Protein AF-A0A015LDG9-F1 (afdb_monomer_lite)

Radius of gyration: 39.77 Å; chains: 1; bounding box: 61×35×130 Å

Structure (mmCIF, N/CA/C/O backbone):
data_AF-A0A015LDG9-F1
#
_entry.id   AF-A0A015LDG9-F1
#
loop_
_atom_site.group_PDB
_atom_site.id
_atom_site.type_symbol
_atom_site.label_atom_id
_atom_site.label_alt_id
_atom_site.label_comp_id
_atom_site.label_asym_id
_atom_site.label_entity_id
_atom_site.label_seq_id
_atom_site.pdbx_PDB_ins_code
_atom_site.Cartn_x
_atom_site.Cartn_y
_atom_site.Cartn_z
_atom_site.occupancy
_atom_site.B_iso_or_equiv
_atom_site.auth_seq_id
_atom_site.auth_comp_id
_atom_site.auth_asym_id
_atom_site.auth_atom_id
_atom_site.pdbx_PDB_model_num
ATOM 1 N N . MET A 1 1 ? -6.835 16.985 -27.847 1.00 42.91 1 MET A N 1
ATOM 2 C CA . MET A 1 1 ? -6.821 16.283 -26.546 1.00 42.91 1 MET A CA 1
ATOM 3 C C . MET A 1 1 ? -5.422 15.719 -26.368 1.00 42.91 1 MET A C 1
ATOM 5 O O . MET A 1 1 ? -5.059 14.899 -27.204 1.00 42.91 1 MET A O 1
ATOM 9 N N . PRO A 1 2 ? -4.590 16.187 -25.421 1.00 45.66 2 PRO A N 1
ATOM 10 C CA . PRO A 1 2 ? -3.281 15.576 -25.233 1.00 45.66 2 PRO A CA 1
ATOM 11 C C . PRO A 1 2 ? -3.500 14.135 -24.763 1.00 45.66 2 PRO A C 1
ATOM 13 O O . PRO A 1 2 ? -4.153 13.894 -23.748 1.00 45.66 2 PRO A O 1
ATOM 16 N N . SER A 1 3 ? -3.015 13.185 -25.556 1.00 54.91 3 SER A N 1
ATOM 17 C CA . SER A 1 3 ? -2.920 11.774 -25.198 1.00 54.91 3 SER A CA 1
ATOM 18 C C . SER A 1 3 ? -2.239 11.659 -23.838 1.00 54.91 3 SER A C 1
ATOM 20 O O . SER A 1 3 ? -1.173 12.242 -23.631 1.00 54.91 3 SER A O 1
ATOM 22 N N . SER A 1 4 ? -2.862 10.949 -22.895 1.00 64.56 4 SER A N 1
ATOM 23 C CA . SER A 1 4 ? -2.259 10.688 -21.591 1.00 64.56 4 SER A CA 1
ATOM 24 C C . SER A 1 4 ? -0.880 10.068 -21.804 1.00 64.56 4 SER A C 1
ATOM 26 O O . SER A 1 4 ? -0.783 8.987 -22.377 1.00 64.56 4 SER A O 1
ATOM 28 N N . GLN A 1 5 ? 0.174 10.740 -21.339 1.00 82.94 5 GLN A N 1
ATOM 29 C CA . GLN A 1 5 ? 1.582 10.330 -21.490 1.00 82.94 5 GLN A CA 1
ATOM 30 C C . GLN A 1 5 ? 1.937 9.073 -20.674 1.00 82.94 5 GLN A C 1
ATOM 32 O O . GLN A 1 5 ? 3.101 8.815 -20.394 1.00 82.94 5 GLN A O 1
ATOM 37 N N . TYR A 1 6 ? 0.935 8.319 -20.226 1.00 88.00 6 TYR A N 1
ATOM 38 C CA . TYR A 1 6 ? 1.080 7.178 -19.343 1.00 88.00 6 TYR A CA 1
ATOM 39 C C . TYR A 1 6 ? 0.228 6.023 -19.847 1.00 88.00 6 TYR A C 1
ATOM 41 O O . TYR A 1 6 ? -0.979 6.177 -20.048 1.00 88.00 6 TYR A O 1
ATOM 49 N N . ALA A 1 7 ? 0.858 4.864 -19.995 1.00 90.00 7 ALA A N 1
ATOM 50 C CA . ALA A 1 7 ? 0.198 3.607 -20.304 1.00 90.00 7 ALA A CA 1
ATOM 51 C C . ALA A 1 7 ? 0.124 2.740 -19.043 1.00 90.00 7 ALA A C 1
ATOM 53 O O . ALA A 1 7 ? 0.995 2.803 -18.173 1.00 90.00 7 ALA A O 1
ATOM 54 N N . ILE A 1 8 ? -0.945 1.953 -18.927 1.00 91.06 8 ILE A N 1
ATOM 55 C CA . ILE A 1 8 ? -1.145 1.030 -17.806 1.00 91.06 8 ILE A CA 1
ATOM 56 C C . ILE A 1 8 ? -0.329 -0.230 -18.083 1.00 91.06 8 ILE A C 1
ATOM 58 O O . ILE A 1 8 ? -0.543 -0.882 -19.101 1.00 91.06 8 ILE A O 1
ATOM 62 N N . SER A 1 9 ? 0.584 -0.568 -17.175 1.00 91.12 9 SER A N 1
ATOM 63 C CA . SER A 1 9 ? 1.317 -1.837 -17.205 1.00 91.12 9 SER A CA 1
ATOM 64 C C . SER A 1 9 ? 0.562 -2.943 -16.491 1.00 91.12 9 SER A C 1
ATOM 66 O O . SER A 1 9 ? 0.460 -4.048 -17.011 1.00 91.12 9 SER A O 1
ATOM 68 N N . ASP A 1 10 ? 0.071 -2.661 -15.284 1.00 93.69 10 ASP A N 1
ATOM 69 C CA . ASP A 1 10 ? -0.533 -3.678 -14.425 1.00 93.69 10 ASP A CA 1
ATOM 70 C C . ASP A 1 10 ? -1.610 -3.071 -13.519 1.00 93.69 10 ASP A C 1
ATOM 72 O O . ASP A 1 10 ? -1.627 -1.864 -13.241 1.00 93.69 10 ASP A O 1
ATOM 76 N N . ILE A 1 11 ? -2.530 -3.924 -13.073 1.00 94.75 11 ILE A N 1
ATOM 77 C CA . ILE A 1 11 ? -3.675 -3.569 -12.241 1.00 94.75 11 ILE A CA 1
ATOM 78 C C . ILE A 1 11 ? -3.770 -4.560 -11.084 1.00 94.75 11 ILE A C 1
ATOM 80 O O . ILE A 1 11 ? -3.977 -5.756 -11.280 1.00 94.75 11 ILE A O 1
ATOM 84 N N . ILE A 1 12 ? -3.705 -4.044 -9.859 1.00 94.81 12 ILE A N 1
ATOM 85 C CA . ILE A 1 12 ? -3.813 -4.835 -8.631 1.00 94.81 12 ILE A CA 1
ATOM 86 C C . ILE A 1 12 ? -5.116 -4.471 -7.922 1.00 94.81 12 ILE A C 1
ATOM 88 O O . ILE A 1 12 ? -5.389 -3.303 -7.641 1.00 94.81 12 ILE A O 1
ATOM 92 N N . LEU A 1 13 ? -5.945 -5.469 -7.623 1.00 93.75 13 LEU A N 1
ATOM 93 C CA . LEU A 1 13 ? -7.214 -5.257 -6.927 1.00 93.75 13 LEU A CA 1
ATOM 94 C C . LEU A 1 13 ? -6.985 -5.043 -5.430 1.00 93.75 13 LEU A C 1
ATOM 96 O O . LEU A 1 13 ? -6.282 -5.820 -4.787 1.00 93.75 13 LEU A O 1
ATOM 100 N N . ILE A 1 14 ? -7.631 -4.023 -4.859 1.00 91.94 14 ILE A N 1
ATOM 101 C CA . ILE A 1 14 ? -7.573 -3.763 -3.419 1.00 91.94 14 ILE A CA 1
ATOM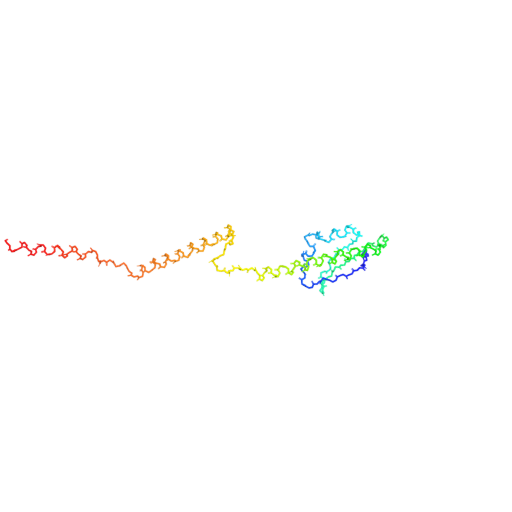 102 C C . ILE A 1 14 ? -8.642 -4.617 -2.719 1.00 91.94 14 ILE A C 1
ATOM 104 O O . ILE A 1 14 ? -9.833 -4.496 -3.028 1.00 91.94 14 ILE A O 1
ATOM 108 N N . PRO A 1 15 ? -8.265 -5.463 -1.745 1.00 90.75 15 PRO A N 1
ATOM 109 C CA . PRO A 1 15 ? -9.224 -6.223 -0.954 1.00 90.75 15 PRO A CA 1
ATOM 110 C C . PRO A 1 15 ? -10.231 -5.327 -0.216 1.00 90.75 15 PRO A C 1
ATOM 112 O O . PRO A 1 15 ? -9.853 -4.360 0.442 1.00 90.75 15 PRO A O 1
ATOM 115 N N . LYS A 1 16 ? -11.518 -5.708 -0.222 1.00 89.19 16 LYS A N 1
ATOM 116 C CA . LYS A 1 16 ? -12.626 -4.925 0.376 1.00 89.19 16 LYS A CA 1
ATOM 117 C C . LYS A 1 16 ? -12.448 -4.568 1.858 1.00 89.19 16 LYS A C 1
ATOM 119 O O . LYS A 1 16 ? -13.036 -3.604 2.332 1.00 89.19 16 LYS A O 1
ATOM 124 N N . HIS A 1 17 ? -11.691 -5.368 2.606 1.00 86.94 17 HIS A N 1
ATOM 125 C CA . HIS A 1 17 ? -11.481 -5.168 4.041 1.00 86.94 17 HIS A CA 1
ATOM 126 C C . HIS A 1 17 ? -10.400 -4.123 4.362 1.00 86.94 17 HIS A C 1
ATOM 128 O O . HIS A 1 17 ? -10.230 -3.778 5.530 1.00 86.94 17 HIS A O 1
ATOM 134 N N . ILE A 1 18 ? -9.669 -3.636 3.354 1.00 89.31 18 ILE A N 1
ATOM 135 C CA . ILE A 1 18 ? -8.602 -2.647 3.509 1.00 89.31 18 ILE A CA 1
ATOM 136 C C . ILE A 1 18 ? -9.160 -1.260 3.199 1.00 89.31 18 ILE A C 1
ATOM 138 O O . ILE A 1 18 ? -9.771 -1.023 2.158 1.00 89.31 18 ILE A O 1
ATOM 142 N N . LYS A 1 19 ? -8.932 -0.314 4.113 1.00 89.94 19 LYS A N 1
ATOM 143 C CA . LYS A 1 19 ? -9.323 1.085 3.920 1.00 89.94 19 LYS A CA 1
ATOM 144 C C . LYS A 1 19 ? -8.326 1.758 2.973 1.00 89.94 19 LYS A C 1
ATOM 146 O O . LYS A 1 19 ? -7.156 1.895 3.321 1.00 89.94 19 LYS A O 1
ATOM 151 N N . ILE A 1 20 ? -8.800 2.250 1.826 1.00 90.69 20 ILE A N 1
ATOM 152 C CA . ILE A 1 20 ? -7.963 2.905 0.799 1.00 90.69 20 ILE A CA 1
ATOM 153 C C . ILE A 1 20 ? -7.132 4.050 1.391 1.00 90.69 20 ILE A C 1
ATOM 155 O O . ILE A 1 20 ? -5.946 4.147 1.110 1.00 90.69 20 ILE A O 1
ATOM 159 N N . GLY A 1 21 ? -7.723 4.885 2.253 1.00 89.38 21 GLY A N 1
ATOM 160 C CA . GLY A 1 21 ? -7.001 6.000 2.875 1.00 89.38 21 GLY A CA 1
ATOM 161 C C . GLY A 1 21 ? -5.797 5.564 3.719 1.00 89.38 21 GLY A C 1
ATOM 162 O O . GLY A 1 21 ? -4.788 6.259 3.727 1.00 89.38 21 GLY A O 1
ATOM 163 N N . LYS A 1 22 ? -5.865 4.397 4.376 1.00 90.69 22 LYS A N 1
ATOM 164 C CA . LYS A 1 22 ? -4.725 3.838 5.123 1.00 90.69 22 LYS A CA 1
ATOM 165 C C . LYS A 1 22 ? -3.659 3.272 4.189 1.00 90.69 22 LYS A C 1
ATOM 167 O O . LYS A 1 22 ? -2.478 3.489 4.418 1.00 90.69 22 LYS A O 1
ATOM 172 N N . LEU A 1 23 ? -4.093 2.611 3.116 1.00 91.19 23 LEU A N 1
ATOM 173 C CA . LEU A 1 23 ? -3.203 2.049 2.105 1.00 91.19 23 LEU A CA 1
ATOM 174 C C . LEU A 1 23 ? -2.394 3.137 1.391 1.00 91.19 23 LEU A C 1
ATOM 176 O O . LEU A 1 23 ? -1.182 3.022 1.265 1.00 91.19 23 LEU A O 1
ATOM 180 N N . VAL A 1 24 ? -3.059 4.213 0.974 1.00 91.12 24 VAL A N 1
ATOM 181 C CA . VAL A 1 24 ? -2.451 5.346 0.263 1.00 91.12 24 VAL A CA 1
ATOM 182 C C . VAL A 1 24 ? -1.613 6.228 1.193 1.00 91.12 24 VAL A C 1
ATOM 184 O O . VAL A 1 24 ? -0.529 6.678 0.818 1.00 91.12 24 VAL A O 1
ATOM 187 N N . GLY A 1 25 ? -2.101 6.444 2.416 1.00 88.25 25 GLY A N 1
ATOM 188 C CA . GLY A 1 25 ? -1.521 7.395 3.354 1.00 88.25 25 GLY A CA 1
ATOM 189 C C . GLY A 1 25 ? -1.866 8.848 3.011 1.00 88.25 25 GLY A C 1
ATOM 190 O O . GLY A 1 25 ? -2.502 9.154 2.001 1.00 88.25 25 GLY A O 1
ATOM 191 N N . SER A 1 26 ? -1.472 9.768 3.887 1.00 88.56 26 SER A N 1
ATOM 192 C CA . SER A 1 26 ? -1.658 11.204 3.658 1.00 88.56 26 SER A CA 1
ATOM 193 C C . SER A 1 26 ? -0.774 11.669 2.499 1.00 88.56 26 SER A C 1
ATOM 195 O O . SER A 1 26 ? 0.424 11.397 2.504 1.00 88.56 26 SER A O 1
ATOM 197 N N . ASN A 1 27 ? -1.342 12.393 1.530 1.00 85.00 27 ASN A N 1
ATOM 198 C CA . ASN A 1 27 ? -0.623 12.887 0.344 1.00 85.00 27 ASN A CA 1
ATOM 199 C C . ASN A 1 27 ? 0.148 11.784 -0.410 1.00 85.00 27 ASN A C 1
ATOM 201 O O . ASN A 1 27 ? 1.279 12.001 -0.842 1.00 85.00 27 ASN A O 1
ATOM 205 N N . ASP A 1 28 ? -0.443 10.590 -0.510 1.00 88.31 28 ASP A N 1
ATOM 206 C CA . ASP A 1 28 ? 0.135 9.426 -1.191 1.00 88.31 28 ASP A CA 1
ATOM 207 C C . ASP A 1 28 ? 1.494 8.972 -0.623 1.00 88.31 28 ASP A C 1
ATOM 209 O O . ASP A 1 28 ? 2.286 8.336 -1.323 1.00 88.31 28 ASP A O 1
ATOM 213 N N . CYS A 1 29 ? 1.782 9.270 0.651 1.00 89.44 29 CYS A N 1
ATOM 214 C CA . CYS A 1 29 ? 3.086 9.009 1.266 1.00 89.44 29 CYS A CA 1
ATOM 215 C C . CYS A 1 29 ? 3.517 7.534 1.258 1.00 89.44 29 CYS A C 1
ATOM 217 O O . CYS A 1 29 ? 4.712 7.269 1.358 1.00 89.44 29 CYS A O 1
ATOM 219 N N . ASN A 1 30 ? 2.588 6.585 1.105 1.00 92.12 30 ASN A N 1
ATOM 220 C CA . ASN A 1 30 ? 2.923 5.163 1.011 1.00 92.12 30 ASN A CA 1
ATOM 221 C C . ASN A 1 30 ? 3.184 4.704 -0.433 1.00 92.12 30 ASN A C 1
ATOM 223 O O . ASN A 1 30 ? 3.976 3.790 -0.650 1.00 92.12 30 ASN A O 1
ATOM 227 N N . LEU A 1 31 ? 2.534 5.318 -1.428 1.00 92.62 31 LEU A N 1
ATOM 228 C CA . LEU A 1 31 ? 2.655 4.927 -2.843 1.00 92.62 31 LEU A CA 1
ATOM 229 C C . LEU A 1 31 ? 3.742 5.710 -3.582 1.00 92.62 31 LEU A C 1
ATOM 231 O O . LEU A 1 31 ? 4.364 5.193 -4.515 1.00 92.62 31 LEU A O 1
ATOM 235 N N . LYS A 1 32 ? 4.001 6.945 -3.149 1.00 93.50 32 LYS A N 1
ATOM 236 C CA . LYS A 1 32 ? 5.034 7.812 -3.711 1.00 93.50 32 LYS A CA 1
ATOM 237 C C . LYS A 1 32 ? 6.441 7.191 -3.631 1.00 93.50 32 LYS A C 1
ATOM 239 O O . LYS A 1 32 ? 7.091 7.152 -4.672 1.00 93.50 32 LYS A O 1
ATOM 244 N N . PRO A 1 33 ? 6.886 6.593 -2.507 1.00 94.31 33 PRO A N 1
ATOM 245 C CA . PRO A 1 33 ? 8.198 5.943 -2.443 1.00 94.31 33 PRO A CA 1
ATOM 246 C C . PRO A 1 33 ? 8.340 4.763 -3.411 1.00 94.31 33 PRO A C 1
ATOM 248 O O . PRO A 1 33 ? 9.418 4.533 -3.951 1.00 94.31 33 PRO A O 1
ATOM 251 N N . ILE A 1 34 ? 7.257 4.014 -3.654 1.00 94.06 34 ILE A N 1
ATOM 252 C CA . ILE A 1 34 ? 7.257 2.899 -4.615 1.00 94.06 34 ILE A CA 1
ATOM 253 C C . ILE A 1 34 ? 7.418 3.443 -6.037 1.00 94.06 34 ILE A C 1
ATOM 255 O O . ILE A 1 34 ? 8.229 2.930 -6.810 1.00 94.06 34 ILE A O 1
ATOM 259 N N . SER A 1 35 ? 6.678 4.508 -6.353 1.00 92.06 35 SER A N 1
ATOM 260 C CA . SER A 1 35 ? 6.741 5.200 -7.644 1.00 92.06 35 SER A CA 1
ATOM 261 C C . SER A 1 35 ? 8.149 5.736 -7.924 1.00 92.06 35 SER A C 1
ATOM 263 O O . SER A 1 35 ? 8.731 5.448 -8.967 1.00 92.06 35 SER A O 1
ATOM 265 N N . GLU A 1 36 ? 8.738 6.442 -6.954 1.00 92.31 36 GLU A N 1
ATOM 266 C CA . GLU A 1 36 ? 10.087 7.015 -7.051 1.00 92.31 36 GLU A CA 1
ATOM 267 C C . GLU A 1 36 ? 11.164 5.937 -7.201 1.00 92.31 36 GLU A C 1
ATOM 269 O O . GLU A 1 36 ? 12.037 6.050 -8.058 1.00 92.31 36 GLU A O 1
ATOM 274 N N . ARG A 1 37 ? 11.082 4.859 -6.411 1.00 92.44 37 ARG A N 1
ATOM 275 C CA . ARG A 1 37 ? 12.060 3.766 -6.445 1.00 92.44 37 ARG A CA 1
ATOM 276 C C . ARG A 1 37 ? 12.055 3.007 -7.769 1.00 92.44 37 ARG A C 1
ATOM 278 O O . ARG A 1 37 ? 13.112 2.621 -8.254 1.00 92.44 37 ARG A O 1
ATOM 285 N N . THR A 1 38 ? 10.8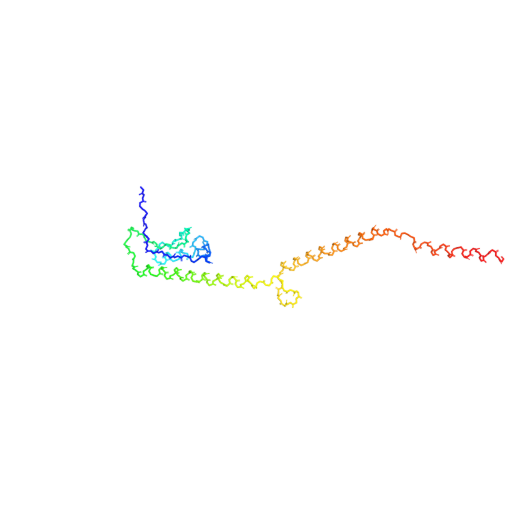73 2.755 -8.322 1.00 90.44 38 THR A N 1
ATOM 286 C CA . THR A 1 38 ? 10.714 1.916 -9.523 1.00 90.44 38 THR A CA 1
ATOM 287 C C . THR A 1 38 ? 10.650 2.723 -10.814 1.00 90.44 38 THR A C 1
ATOM 289 O O . THR A 1 38 ? 10.564 2.140 -11.893 1.00 90.44 38 THR A O 1
ATOM 292 N N . ASN A 1 39 ? 10.705 4.056 -10.715 1.00 90.62 39 ASN A N 1
ATOM 293 C CA . ASN A 1 39 ? 10.488 4.984 -11.822 1.00 90.62 39 ASN A CA 1
ATOM 294 C C . ASN A 1 39 ? 9.179 4.686 -12.585 1.00 90.62 39 ASN A C 1
ATOM 296 O O . ASN A 1 39 ? 9.110 4.739 -13.814 1.00 90.62 39 ASN A O 1
ATOM 300 N N . THR A 1 40 ? 8.137 4.326 -11.835 1.00 91.38 40 THR A N 1
ATOM 301 C CA . THR A 1 40 ? 6.781 4.097 -12.342 1.00 91.38 40 THR A CA 1
ATOM 302 C C . THR A 1 40 ? 5.816 5.067 -11.675 1.00 91.38 40 THR A C 1
ATOM 304 O O . THR A 1 40 ? 6.135 5.697 -10.671 1.00 91.38 40 THR A O 1
ATOM 307 N N . LEU A 1 41 ? 4.615 5.207 -12.226 1.00 92.50 41 LEU A N 1
ATOM 308 C CA . LEU A 1 41 ? 3.526 5.939 -11.596 1.00 92.50 41 LEU A CA 1
ATOM 309 C C . LEU A 1 41 ? 2.559 4.935 -10.970 1.00 92.50 41 LEU A C 1
ATOM 311 O O . LEU A 1 41 ? 1.777 4.297 -11.676 1.00 92.50 41 LEU A O 1
ATOM 315 N N . VAL A 1 42 ? 2.591 4.816 -9.645 1.00 93.75 42 VAL A N 1
ATOM 316 C CA . VAL A 1 42 ? 1.660 3.978 -8.884 1.00 93.75 42 VAL A CA 1
ATOM 317 C C . VAL A 1 42 ? 0.544 4.857 -8.340 1.00 93.75 42 VAL A C 1
ATOM 319 O O . VAL A 1 42 ? 0.776 5.752 -7.531 1.00 93.75 42 VAL A O 1
ATOM 322 N N . CYS A 1 43 ? -0.687 4.611 -8.778 1.00 92.31 43 CYS A N 1
ATOM 323 C CA . CYS A 1 43 ? -1.838 5.420 -8.386 1.00 92.31 43 CYS A CA 1
ATOM 324 C C . CYS A 1 43 ? -3.050 4.553 -8.053 1.00 92.31 43 CYS A C 1
ATOM 326 O O . CYS A 1 43 ? -3.180 3.426 -8.527 1.00 92.31 43 CYS A O 1
ATOM 328 N N . VAL A 1 44 ? -3.960 5.080 -7.234 1.00 93.56 44 VAL A N 1
ATOM 329 C CA . VAL A 1 44 ? -5.203 4.378 -6.897 1.00 93.56 44 VAL A CA 1
ATOM 330 C C . VAL A 1 44 ? -6.347 4.895 -7.743 1.00 93.56 44 VAL A C 1
ATOM 332 O O . VAL A 1 44 ? -6.687 6.077 -7.705 1.00 93.56 44 VAL A O 1
ATOM 335 N N . ASN A 1 45 ? -7.008 3.977 -8.431 1.00 91.88 45 ASN A N 1
ATOM 336 C CA . ASN A 1 45 ? -8.293 4.221 -9.042 1.00 91.88 45 ASN A CA 1
ATOM 337 C C . ASN A 1 45 ? -9.409 3.850 -8.052 1.00 91.88 45 ASN A C 1
ATOM 339 O O . ASN A 1 45 ? -9.566 2.694 -7.646 1.00 91.88 45 ASN A O 1
ATOM 343 N N . LYS A 1 46 ? -10.191 4.861 -7.659 1.00 88.81 46 LYS A N 1
ATOM 344 C CA . LYS A 1 46 ? -11.275 4.771 -6.667 1.00 88.81 46 LYS A CA 1
ATOM 345 C C . LYS A 1 46 ? -12.581 4.190 -7.243 1.00 88.81 46 LYS A C 1
ATOM 347 O O . LYS A 1 46 ? -13.658 4.439 -6.705 1.00 88.81 46 LYS A O 1
ATOM 352 N N . THR A 1 47 ? -12.505 3.428 -8.335 1.00 87.38 47 THR A N 1
ATOM 353 C CA . THR A 1 47 ? -13.631 2.638 -8.857 1.00 87.38 47 THR A CA 1
ATOM 354 C C . THR A 1 47 ? -14.117 1.612 -7.833 1.00 87.38 47 THR A C 1
ATOM 356 O O . THR A 1 47 ? -13.484 1.392 -6.805 1.00 87.38 47 THR A O 1
ATOM 359 N N . HIS A 1 48 ? -15.256 0.973 -8.099 1.00 85.31 48 HIS A N 1
ATOM 360 C CA . HIS A 1 48 ? -15.783 -0.111 -7.271 1.00 85.31 48 HIS A CA 1
ATOM 361 C C . HIS A 1 48 ? -15.779 -1.407 -8.100 1.00 85.31 48 HIS A C 1
ATOM 363 O O . HIS A 1 48 ? -16.592 -1.518 -9.015 1.00 85.31 48 HIS A O 1
ATOM 369 N N . PRO A 1 49 ? -14.886 -2.379 -7.823 1.00 84.38 49 PRO A N 1
ATOM 370 C CA . PRO A 1 49 ? -13.879 -2.396 -6.758 1.00 84.38 49 PRO A CA 1
ATOM 371 C C . PRO A 1 49 ? -12.704 -1.436 -7.007 1.00 84.38 49 PRO A C 1
ATOM 373 O O . PRO A 1 49 ? -12.376 -1.098 -8.150 1.00 84.38 49 PRO A O 1
ATOM 376 N N . ALA A 1 50 ? -12.076 -1.000 -5.911 1.00 91.94 50 ALA A N 1
ATOM 377 C CA . ALA A 1 50 ? -10.919 -0.116 -5.970 1.00 91.94 50 ALA A CA 1
ATOM 378 C C . ALA A 1 50 ? -9.687 -0.898 -6.420 1.00 91.94 50 ALA A C 1
ATOM 380 O O . ALA A 1 50 ? -9.503 -2.063 -6.054 1.00 91.94 50 ALA A O 1
ATOM 381 N N . LYS A 1 51 ? -8.844 -0.254 -7.223 1.00 94.94 51 LYS A N 1
ATOM 382 C CA . LYS A 1 51 ? -7.681 -0.885 -7.847 1.00 94.94 51 LYS A CA 1
ATOM 383 C C . LYS A 1 51 ? -6.482 0.052 -7.824 1.00 94.94 51 LYS A C 1
ATOM 385 O O . LYS A 1 51 ? -6.638 1.268 -7.904 1.00 94.94 51 LYS A O 1
ATOM 390 N N . ILE A 1 52 ? -5.294 -0.520 -7.712 1.00 94.56 52 ILE A N 1
ATOM 391 C CA . ILE A 1 52 ? -4.026 0.178 -7.891 1.00 94.56 52 ILE A CA 1
ATOM 392 C C . ILE A 1 52 ? -3.593 -0.044 -9.332 1.00 94.56 52 ILE A C 1
ATOM 394 O O . ILE A 1 52 ? -3.571 -1.175 -9.809 1.00 94.56 52 ILE A O 1
ATOM 398 N N . GLU A 1 53 ? -3.281 1.041 -10.023 1.00 95.00 53 GLU A N 1
ATOM 399 C CA . GLU A 1 53 ? -2.784 1.028 -11.390 1.00 95.00 53 GLU A CA 1
ATOM 400 C C . GLU A 1 53 ? -1.300 1.391 -11.360 1.00 95.00 53 GLU A C 1
ATOM 402 O O . GLU A 1 53 ? -0.927 2.456 -10.856 1.00 95.00 53 GLU A O 1
ATOM 407 N N . ILE A 1 54 ? -0.469 0.506 -11.909 1.00 94.38 54 ILE A N 1
ATOM 408 C CA . ILE A 1 54 ? 0.950 0.762 -12.156 1.00 94.38 54 ILE A CA 1
ATOM 409 C C . ILE A 1 54 ? 1.065 1.222 -13.602 1.00 94.38 54 ILE A C 1
ATOM 411 O O . ILE A 1 54 ? 0.680 0.506 -14.531 1.00 94.38 54 ILE A O 1
ATOM 415 N N . LYS A 1 55 ? 1.557 2.441 -13.790 1.00 93.62 55 LYS A N 1
ATOM 416 C CA . LYS A 1 55 ? 1.678 3.091 -15.091 1.00 93.62 55 LYS A CA 1
ATOM 417 C C . LYS A 1 55 ? 3.128 3.431 -15.382 1.00 93.62 55 LYS A C 1
ATOM 419 O O . LYS A 1 55 ? 3.910 3.687 -14.472 1.00 93.62 55 LYS A O 1
ATOM 424 N N . TYR A 1 56 ? 3.467 3.504 -16.657 1.00 91.25 56 TYR A N 1
ATOM 425 C CA . TYR A 1 56 ? 4.768 3.968 -17.121 1.00 91.25 56 TYR A CA 1
ATOM 426 C C . TYR A 1 56 ? 4.591 5.092 -18.123 1.00 91.25 56 TYR A C 1
ATOM 428 O O . TYR A 1 56 ? 3.569 5.176 -18.806 1.00 91.25 56 TYR A O 1
ATOM 436 N N . ASN A 1 57 ? 5.582 5.973 -18.182 1.00 90.06 57 ASN A N 1
ATOM 437 C CA . ASN A 1 57 ? 5.554 7.109 -19.082 1.00 90.06 57 ASN A CA 1
ATOM 438 C C . ASN A 1 57 ? 5.881 6.653 -20.514 1.00 90.06 57 ASN A C 1
ATOM 440 O O . ASN A 1 57 ? 6.931 6.062 -20.751 1.00 90.06 57 ASN A O 1
ATOM 444 N N . THR A 1 58 ? 4.991 6.940 -21.463 1.00 89.06 58 THR A N 1
ATOM 445 C CA . THR A 1 58 ? 5.123 6.543 -22.874 1.00 89.06 58 THR A CA 1
ATOM 446 C C . THR A 1 58 ? 6.108 7.404 -23.661 1.00 89.06 58 THR A C 1
ATOM 448 O O . THR A 1 58 ? 6.445 7.057 -24.787 1.00 89.06 58 THR A O 1
ATOM 451 N N . ASN A 1 59 ? 6.562 8.528 -23.099 1.00 87.56 59 ASN A N 1
ATOM 452 C CA . ASN A 1 59 ? 7.585 9.381 -23.712 1.00 87.56 59 ASN A CA 1
ATOM 453 C C . ASN A 1 59 ? 8.993 8.779 -23.588 1.00 87.56 59 ASN A C 1
ATOM 455 O O . ASN A 1 59 ? 9.916 9.232 -24.260 1.00 87.56 59 ASN A O 1
ATOM 459 N N . PHE A 1 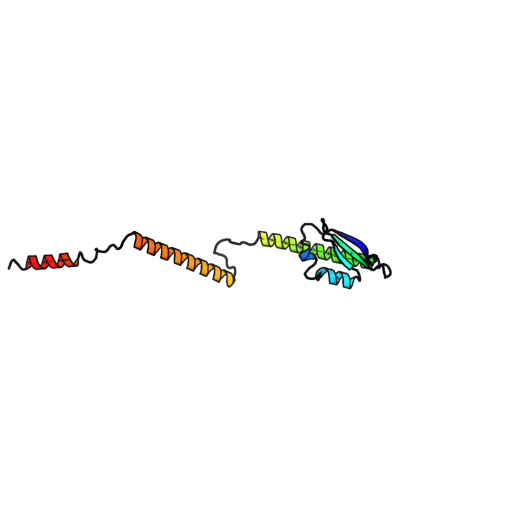60 ? 9.163 7.787 -22.713 1.00 82.94 60 PHE A N 1
ATOM 460 C CA . PHE A 1 60 ? 10.412 7.068 -22.509 1.00 82.94 60 PHE A CA 1
ATOM 461 C C . PHE A 1 60 ? 10.282 5.631 -23.022 1.00 82.94 60 PHE A C 1
ATOM 463 O O . PHE A 1 60 ? 9.165 5.130 -23.188 1.00 82.94 60 PHE A O 1
ATOM 470 N N . PRO A 1 61 ? 11.413 4.944 -23.265 1.00 83.25 61 PRO A N 1
ATOM 471 C CA . PRO A 1 61 ? 11.393 3.519 -23.549 1.00 83.25 61 PRO A CA 1
ATOM 472 C C . PRO A 1 61 ? 10.604 2.760 -22.472 1.00 83.25 61 PRO A C 1
ATOM 474 O O . PRO A 1 61 ? 10.697 3.120 -21.292 1.00 83.25 61 PRO A O 1
ATOM 477 N N . PRO A 1 62 ? 9.846 1.715 -22.850 1.00 80.75 62 PRO A N 1
ATOM 478 C CA . PRO A 1 62 ? 9.121 0.907 -21.886 1.00 80.75 62 PRO A CA 1
ATOM 479 C C . PRO A 1 62 ? 10.062 0.408 -20.780 1.00 80.75 62 PRO A C 1
ATOM 481 O O . PRO A 1 62 ? 11.179 -0.030 -21.081 1.00 80.75 62 PRO A O 1
ATOM 484 N N . PRO A 1 63 ? 9.639 0.470 -19.508 1.00 83.62 63 PRO A N 1
ATOM 485 C CA . PRO A 1 63 ? 10.450 -0.021 -18.409 1.00 83.62 63 PRO A CA 1
ATOM 486 C C . PRO A 1 63 ? 10.696 -1.526 -18.550 1.00 83.62 63 PRO A C 1
ATOM 488 O O . PRO A 1 63 ? 9.900 -2.260 -19.141 1.00 83.62 63 PRO A O 1
ATOM 491 N N . ASN A 1 64 ? 11.812 -1.989 -17.989 1.00 88.00 64 ASN A N 1
ATOM 492 C CA . ASN A 1 64 ? 12.137 -3.410 -17.965 1.00 88.00 64 ASN A CA 1
ATOM 493 C C . ASN A 1 64 ? 11.031 -4.180 -17.215 1.00 88.00 64 ASN A C 1
ATOM 495 O O . ASN A 1 64 ? 10.475 -3.701 -16.227 1.00 88.00 64 ASN A O 1
ATOM 499 N N . ILE A 1 65 ? 10.727 -5.405 -17.642 1.00 88.81 65 ILE A N 1
ATOM 500 C CA . ILE A 1 65 ? 9.758 -6.260 -16.949 1.00 88.81 65 ILE A CA 1
ATOM 501 C C . ILE A 1 65 ? 10.108 -6.440 -15.463 1.00 88.81 65 ILE A C 1
ATOM 503 O O . ILE A 1 65 ? 9.219 -6.472 -14.617 1.00 88.81 65 ILE A O 1
ATOM 507 N N . ASN A 1 66 ? 11.403 -6.446 -15.130 1.00 90.94 66 ASN A N 1
ATOM 508 C CA . ASN A 1 66 ? 11.880 -6.542 -13.752 1.00 90.94 66 ASN A CA 1
ATOM 509 C C . ASN A 1 66 ? 11.452 -5.348 -12.889 1.00 90.94 66 ASN A C 1
ATOM 511 O O . ASN A 1 66 ? 11.105 -5.547 -11.731 1.00 90.94 66 ASN A O 1
ATOM 515 N N . THR A 1 67 ? 11.423 -4.127 -13.433 1.00 90.50 67 THR A N 1
ATOM 516 C CA . THR A 1 67 ? 11.030 -2.937 -12.659 1.00 90.50 67 THR A CA 1
ATOM 517 C C . THR A 1 67 ? 9.522 -2.893 -12.430 1.00 90.50 67 THR A C 1
ATOM 519 O O . THR A 1 67 ? 9.074 -2.492 -11.359 1.00 90.50 67 THR A O 1
ATOM 522 N N . ILE A 1 68 ? 8.727 -3.357 -13.404 1.00 91.81 68 ILE A N 1
ATOM 523 C CA . ILE A 1 68 ? 7.272 -3.512 -13.236 1.00 91.81 68 ILE A CA 1
ATOM 524 C C . ILE A 1 68 ? 6.979 -4.584 -12.178 1.00 91.81 68 ILE A C 1
ATOM 526 O O . ILE A 1 68 ? 6.151 -4.362 -11.296 1.00 91.81 68 ILE A O 1
ATOM 530 N N . ASN A 1 69 ? 7.684 -5.718 -12.228 1.00 93.94 69 ASN A N 1
ATOM 531 C CA . ASN A 1 69 ? 7.543 -6.787 -11.239 1.00 93.94 69 ASN A CA 1
ATOM 532 C C . ASN A 1 69 ? 7.970 -6.327 -9.837 1.00 93.94 69 ASN A C 1
ATOM 534 O O . ASN A 1 69 ? 7.253 -6.587 -8.876 1.00 93.94 69 ASN A O 1
ATOM 538 N N . GLU A 1 70 ? 9.062 -5.566 -9.711 1.00 95.06 70 GLU A N 1
ATOM 539 C CA . GLU A 1 70 ? 9.467 -4.981 -8.427 1.00 95.06 70 GLU A CA 1
ATOM 540 C C . GLU A 1 70 ? 8.381 -4.044 -7.874 1.00 95.06 70 GLU A C 1
ATOM 542 O O . GLU A 1 70 ? 8.019 -4.138 -6.700 1.00 95.06 70 GLU A O 1
ATOM 547 N N . ALA A 1 71 ? 7.804 -3.176 -8.713 1.00 94.62 71 ALA A N 1
ATOM 548 C CA . ALA A 1 71 ? 6.700 -2.306 -8.306 1.00 94.62 71 ALA A CA 1
ATOM 549 C C . ALA A 1 71 ? 5.484 -3.118 -7.840 1.00 94.62 71 ALA A C 1
ATOM 551 O O . ALA A 1 71 ? 4.884 -2.808 -6.808 1.00 94.62 71 ALA A O 1
ATOM 552 N N . LYS A 1 72 ? 5.150 -4.190 -8.564 1.00 95.38 72 LYS A N 1
ATOM 553 C CA . LYS A 1 72 ? 4.060 -5.108 -8.223 1.00 95.38 72 LYS A CA 1
ATOM 554 C C . LYS A 1 72 ? 4.280 -5.771 -6.865 1.00 95.38 72 LYS A C 1
ATOM 556 O O . LYS A 1 72 ? 3.368 -5.777 -6.038 1.00 95.38 72 LYS A O 1
ATOM 561 N N . ASP A 1 73 ? 5.481 -6.277 -6.610 1.00 96.12 73 ASP A N 1
ATOM 562 C CA . ASP A 1 73 ? 5.833 -6.935 -5.351 1.00 96.12 73 ASP A CA 1
ATOM 563 C C . ASP A 1 73 ? 5.781 -5.963 -4.170 1.00 96.12 73 ASP A C 1
ATOM 565 O O . ASP A 1 73 ? 5.230 -6.289 -3.116 1.00 96.12 73 ASP A O 1
ATOM 569 N N . LEU A 1 74 ? 6.275 -4.735 -4.356 1.00 95.75 74 LEU A N 1
ATOM 570 C CA . LEU A 1 74 ? 6.198 -3.682 -3.343 1.00 95.75 74 LEU A CA 1
ATOM 571 C C . LEU A 1 74 ? 4.747 -3.301 -3.020 1.00 95.75 74 LEU A C 1
ATOM 573 O O . LEU A 1 74 ? 4.395 -3.166 -1.846 1.00 95.75 74 LEU A O 1
ATOM 577 N N . VAL A 1 75 ? 3.888 -3.174 -4.035 1.00 95.44 75 VAL A N 1
ATOM 578 C CA . VAL A 1 75 ? 2.459 -2.892 -3.833 1.00 95.44 75 VAL A CA 1
ATOM 579 C C . VAL A 1 75 ? 1.760 -4.055 -3.126 1.00 95.44 75 VAL A C 1
ATOM 581 O O . VAL A 1 75 ? 1.008 -3.830 -2.177 1.00 95.44 75 VAL A O 1
ATOM 584 N N . ASN A 1 76 ? 2.022 -5.297 -3.535 1.00 95.56 76 ASN A N 1
ATOM 585 C CA . ASN A 1 76 ? 1.444 -6.479 -2.893 1.00 95.56 76 ASN A CA 1
ATOM 586 C C . ASN A 1 76 ? 1.852 -6.582 -1.421 1.00 95.56 76 ASN A C 1
ATOM 588 O O . ASN A 1 76 ? 1.004 -6.833 -0.564 1.00 95.56 76 ASN A O 1
ATOM 592 N N . LYS A 1 77 ? 3.125 -6.317 -1.113 1.0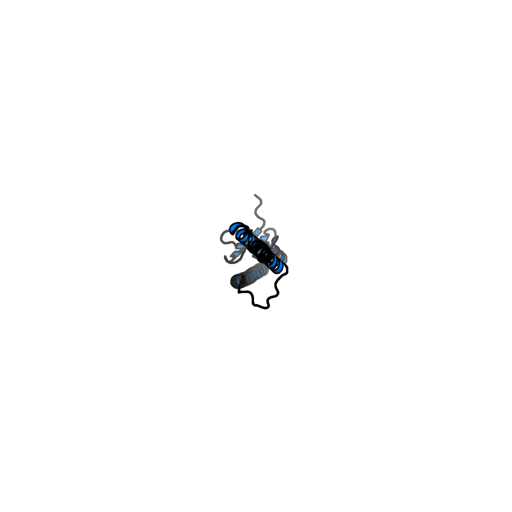0 95.56 77 LYS A N 1
ATOM 593 C CA . LYS A 1 77 ? 3.629 -6.281 0.262 1.00 95.56 77 LYS A CA 1
ATOM 594 C C . LYS A 1 77 ? 2.915 -5.219 1.099 1.00 95.56 77 LYS A C 1
ATOM 596 O O . LYS A 1 77 ? 2.490 -5.511 2.214 1.00 95.56 77 LYS A O 1
ATOM 601 N N . LEU A 1 78 ? 2.716 -4.018 0.552 1.00 94.25 78 LEU A N 1
ATOM 602 C CA . LEU A 1 78 ? 1.982 -2.944 1.227 1.00 94.25 78 LEU A CA 1
ATOM 603 C C . LEU A 1 78 ? 0.526 -3.349 1.528 1.00 94.25 78 LEU A C 1
ATOM 605 O O . LEU A 1 78 ? 0.034 -3.133 2.636 1.00 94.25 78 LEU A O 1
ATOM 609 N N . ILE A 1 79 ? -0.154 -3.981 0.566 1.00 93.81 79 ILE A N 1
ATOM 610 C CA . ILE A 1 79 ? -1.513 -4.513 0.749 1.00 93.81 79 ILE A CA 1
ATOM 611 C C . ILE A 1 79 ? -1.535 -5.574 1.856 1.00 93.81 79 ILE A C 1
ATOM 613 O O . ILE A 1 79 ? -2.433 -5.570 2.700 1.00 93.81 79 ILE A O 1
ATOM 617 N N . GLU A 1 80 ? -0.561 -6.482 1.875 1.00 93.75 80 GLU A N 1
ATOM 618 C CA . GLU A 1 80 ? -0.484 -7.540 2.880 1.00 93.75 80 GLU A CA 1
ATOM 619 C C . GLU A 1 80 ? -0.245 -6.977 4.291 1.00 93.75 80 GLU A C 1
ATOM 621 O O . GLU A 1 80 ? -0.904 -7.391 5.250 1.00 93.75 80 GLU A O 1
ATOM 626 N N . GLU A 1 81 ? 0.661 -6.007 4.429 1.00 92.00 81 GLU A N 1
ATOM 627 C CA . GLU A 1 81 ? 0.957 -5.331 5.695 1.00 92.00 81 GLU A CA 1
ATOM 628 C C . GLU A 1 81 ? -0.263 -4.580 6.242 1.00 92.00 81 GLU A C 1
ATOM 630 O O . GLU A 1 81 ? -0.617 -4.742 7.416 1.00 92.00 81 GLU A O 1
ATOM 635 N N . GLU A 1 82 ? -0.970 -3.830 5.395 1.00 90.56 82 GLU A N 1
ATOM 636 C CA . GLU A 1 82 ? -2.209 -3.152 5.786 1.00 90.56 82 GLU A CA 1
ATOM 637 C C . GLU A 1 82 ? -3.340 -4.142 6.093 1.00 90.56 82 GLU A C 1
ATOM 639 O O . GLU A 1 82 ? -4.096 -3.950 7.048 1.00 90.56 82 GLU A O 1
ATOM 644 N N . GLY A 1 83 ? -3.418 -5.262 5.371 1.00 88.62 83 GLY A N 1
ATOM 645 C CA . GLY A 1 83 ? -4.331 -6.360 5.689 1.00 88.62 83 GLY A CA 1
ATOM 646 C C . GLY A 1 83 ? -4.070 -6.959 7.078 1.00 88.62 83 GLY A C 1
ATOM 647 O O . GLY A 1 83 ? -5.011 -7.200 7.842 1.00 88.62 83 GLY A O 1
ATOM 648 N N . LYS A 1 84 ? -2.798 -7.156 7.454 1.00 88.44 84 LYS A N 1
ATOM 649 C CA . LYS A 1 84 ? -2.396 -7.619 8.797 1.00 88.44 84 LYS A CA 1
ATOM 650 C C . LYS A 1 84 ? -2.762 -6.595 9.874 1.00 88.44 84 LYS A C 1
ATOM 652 O O . LYS A 1 84 ? -3.337 -6.974 10.897 1.00 88.44 84 LYS A O 1
ATOM 657 N N . ARG A 1 85 ? -2.500 -5.304 9.639 1.00 83.12 85 ARG A N 1
ATOM 658 C CA . ARG A 1 85 ? -2.864 -4.211 10.562 1.00 83.12 85 ARG A CA 1
ATOM 659 C C . ARG A 1 85 ? -4.375 -4.123 10.768 1.00 83.12 85 ARG A C 1
ATOM 661 O O . ARG A 1 85 ? -4.826 -4.088 11.910 1.00 83.12 85 ARG A O 1
ATOM 668 N N . ALA A 1 86 ? -5.161 -4.203 9.695 1.00 80.50 86 ALA A N 1
ATOM 669 C CA . ALA A 1 86 ? -6.621 -4.200 9.767 1.00 80.50 86 ALA A CA 1
ATOM 670 C C . ALA A 1 86 ? -7.175 -5.376 10.596 1.00 80.50 86 ALA A C 1
ATOM 672 O O . ALA A 1 86 ? -8.137 -5.215 11.345 1.00 80.50 86 ALA A O 1
ATOM 673 N N . ARG A 1 87 ? -6.558 -6.564 10.510 1.00 79.38 87 ARG A N 1
ATOM 674 C CA . ARG A 1 87 ? -6.931 -7.725 11.342 1.00 79.38 87 ARG A CA 1
ATOM 675 C C . ARG A 1 87 ? -6.602 -7.518 12.823 1.00 79.38 87 ARG A C 1
ATOM 677 O O . ARG A 1 87 ? -7.378 -7.942 13.675 1.00 79.38 87 ARG A O 1
ATOM 684 N N . LEU A 1 88 ? -5.472 -6.884 13.136 1.00 75.38 88 LEU A N 1
ATOM 685 C CA . LEU A 1 88 ? -5.092 -6.562 14.515 1.00 75.38 88 LEU A CA 1
ATOM 686 C C . LEU A 1 88 ? -6.010 -5.503 15.134 1.00 75.38 88 LEU A C 1
ATOM 688 O O . LEU A 1 88 ? -6.337 -5.611 16.311 1.00 75.38 88 LEU A O 1
ATOM 692 N N . GLU A 1 89 ? -6.449 -4.512 14.355 1.00 67.81 89 GLU A N 1
ATOM 693 C CA . GLU A 1 89 ? -7.418 -3.508 14.812 1.00 67.81 89 GLU A CA 1
ATOM 694 C C . GLU A 1 89 ? -8.755 -4.143 15.190 1.00 67.81 89 GLU A C 1
ATOM 696 O O . GLU A 1 89 ? -9.244 -3.872 16.280 1.00 67.81 89 GLU A O 1
ATOM 701 N N . LYS A 1 90 ? -9.282 -5.068 14.376 1.00 65.50 90 LYS A N 1
ATOM 702 C CA . LYS A 1 90 ? -10.504 -5.815 14.724 1.00 65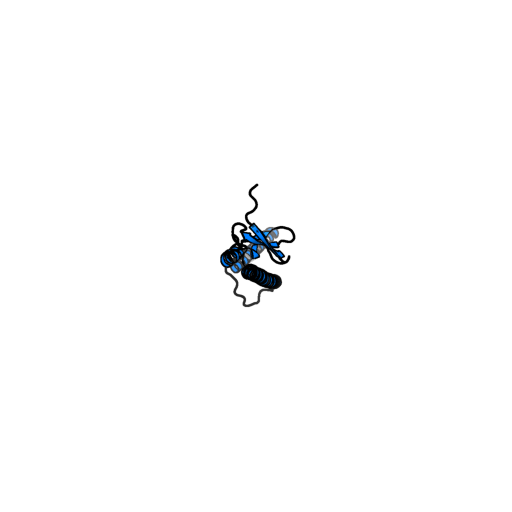.50 90 LYS A CA 1
ATOM 703 C C . LYS A 1 90 ? -10.366 -6.570 16.047 1.00 65.50 90 LYS A C 1
ATOM 705 O O . LYS A 1 90 ? -11.239 -6.473 16.899 1.00 65.50 90 LYS A O 1
ATOM 710 N N . LYS A 1 91 ? -9.231 -7.249 16.261 1.00 62.25 91 LYS A N 1
ATOM 711 C CA . LYS A 1 91 ? -8.946 -7.940 17.530 1.00 62.25 91 LYS A CA 1
ATOM 712 C C . LYS A 1 91 ? -8.821 -6.984 18.716 1.00 62.25 91 LYS A C 1
ATOM 714 O O . LYS A 1 91 ? -9.155 -7.366 19.828 1.00 62.25 91 LYS A O 1
ATOM 719 N N . LYS A 1 92 ? -8.301 -5.770 18.507 1.00 58.50 92 LYS A N 1
ATOM 720 C CA . LYS A 1 92 ? -8.222 -4.749 19.558 1.00 58.50 92 LYS A CA 1
ATOM 721 C C . LYS A 1 92 ? -9.586 -4.150 19.859 1.00 58.50 92 LYS A C 1
ATOM 723 O O . LYS A 1 92 ? -9.859 -3.969 21.030 1.00 58.50 92 LYS A O 1
ATOM 728 N N . GLU A 1 93 ? -10.419 -3.884 18.852 1.00 55.34 93 GLU A N 1
ATOM 729 C CA . GLU A 1 93 ? -11.799 -3.404 19.022 1.00 55.34 93 GLU A CA 1
ATOM 730 C C . GLU A 1 93 ? -12.672 -4.431 19.759 1.00 55.34 93 GLU A C 1
ATOM 732 O O . GLU A 1 93 ? -1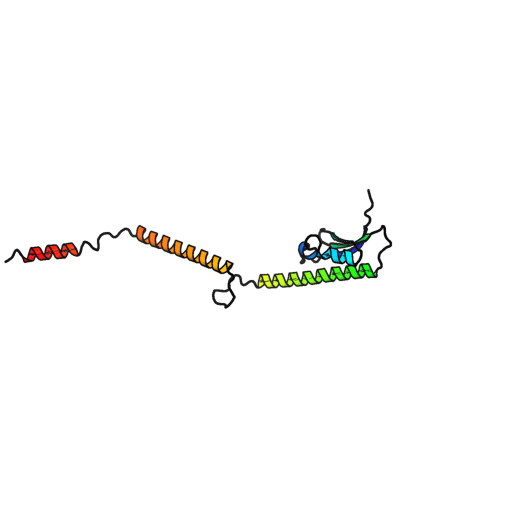3.373 -4.068 20.699 1.00 55.34 93 GLU A O 1
ATOM 737 N N . GLU A 1 94 ? -12.563 -5.718 19.415 1.00 54.88 94 GLU A N 1
ATOM 738 C CA . GLU A 1 94 ? -13.230 -6.815 20.139 1.00 54.88 94 GLU A CA 1
ATOM 739 C C . GLU A 1 94 ? -12.717 -6.982 21.579 1.00 54.88 94 GLU A C 1
ATOM 741 O O . GLU A 1 94 ? -13.414 -7.522 22.435 1.00 54.88 94 GLU A O 1
ATOM 746 N N . ASN A 1 95 ? -11.504 -6.504 21.858 1.00 49.12 95 ASN A N 1
ATOM 747 C CA . ASN A 1 95 ? -10.816 -6.646 23.137 1.00 49.12 95 ASN A CA 1
ATOM 748 C C . ASN A 1 95 ? -10.522 -5.281 23.775 1.00 49.12 95 ASN A C 1
ATOM 750 O O . ASN A 1 95 ? -9.510 -5.120 24.453 1.00 49.12 95 ASN A O 1
ATOM 754 N N . ILE A 1 96 ? -11.384 -4.282 23.545 1.00 51.19 96 ILE A N 1
ATOM 755 C CA . ILE A 1 96 ? -11.466 -3.108 24.414 1.00 51.19 96 ILE A CA 1
ATOM 756 C C . ILE A 1 96 ? -12.432 -3.513 25.526 1.00 51.19 96 ILE A C 1
ATOM 758 O O . ILE A 1 96 ? -13.647 -3.487 25.308 1.00 51.19 96 ILE A O 1
ATOM 762 N N . PRO A 1 97 ? -11.959 -3.883 26.730 1.00 50.56 97 PRO A N 1
ATOM 763 C CA . PRO A 1 97 ? -12.844 -4.020 27.864 1.00 50.56 97 PRO A CA 1
ATOM 764 C C . PRO A 1 97 ? -13.177 -2.588 28.275 1.00 50.56 97 PRO A C 1
ATOM 766 O O . PRO A 1 97 ? -12.509 -1.992 29.114 1.00 50.56 97 PRO A O 1
ATOM 769 N N . PHE A 1 98 ? -14.167 -1.988 27.612 1.00 50.53 98 PHE A N 1
ATOM 770 C CA . PHE A 1 98 ? -14.634 -0.648 27.955 1.00 50.53 98 PHE A CA 1
ATOM 771 C C . PHE A 1 98 ? -15.079 -0.595 29.420 1.00 50.53 98 PHE A C 1
ATOM 773 O O . PHE A 1 98 ? -14.923 0.429 30.074 1.00 50.53 98 PHE A O 1
ATOM 780 N N . VAL A 1 99 ? -15.570 -1.710 29.955 1.00 52.31 99 VAL A N 1
ATOM 781 C CA . VAL A 1 99 ? -15.954 -1.873 31.351 1.00 52.31 99 VAL A CA 1
ATOM 782 C C . VAL A 1 99 ? -15.901 -3.370 31.648 1.00 52.31 99 VAL A C 1
ATOM 784 O O . VAL A 1 99 ? -16.809 -4.106 31.282 1.00 52.31 99 VAL A O 1
ATOM 787 N N . ARG A 1 100 ? -14.839 -3.862 32.277 1.00 46.12 100 ARG A N 1
ATOM 788 C CA . ARG A 1 100 ? -14.996 -4.995 33.193 1.00 46.12 100 ARG A CA 1
ATOM 789 C C . ARG A 1 100 ? -14.567 -4.469 34.544 1.00 46.12 100 ARG A C 1
ATOM 791 O O . ARG A 1 100 ? -13.381 -4.406 34.823 1.00 46.12 100 ARG A O 1
ATOM 798 N N . ASP A 1 101 ? -15.557 -3.918 35.233 1.00 43.56 101 ASP A N 1
ATOM 799 C CA . ASP A 1 101 ? -15.689 -3.851 36.683 1.00 43.56 101 ASP A CA 1
ATOM 800 C C . ASP A 1 101 ? -14.415 -3.508 37.467 1.00 43.56 101 ASP A C 1
ATOM 802 O O . ASP A 1 101 ? -13.490 -4.302 37.589 1.00 43.56 101 ASP A O 1
ATOM 806 N N . PHE A 1 102 ? -14.405 -2.293 38.023 1.00 48.84 102 PHE A N 1
ATOM 807 C CA . PHE A 1 102 ? -13.562 -1.820 39.125 1.00 48.84 102 PHE A CA 1
ATOM 808 C C . PHE A 1 102 ? -12.884 -2.937 39.947 1.00 48.84 102 PHE A C 1
ATOM 810 O O . PHE A 1 102 ? -13.435 -3.403 40.941 1.00 48.84 102 PHE A O 1
ATOM 817 N N . GLY A 1 103 ? -11.669 -3.328 39.557 1.00 45.47 103 GLY A N 1
ATOM 818 C CA . GLY A 1 103 ? -10.905 -4.333 40.300 1.00 45.47 103 GLY A CA 1
ATOM 819 C C . GLY A 1 103 ? -9.683 -4.899 39.582 1.00 45.47 103 GLY A C 1
ATOM 820 O O . GLY A 1 103 ? -9.308 -6.034 39.849 1.00 45.47 103 GLY A O 1
ATOM 821 N N . GLY A 1 104 ? -9.075 -4.160 38.652 1.00 45.59 104 GLY A N 1
ATOM 822 C CA . GLY A 1 104 ? -7.863 -4.608 37.968 1.00 45.59 104 GLY A CA 1
ATOM 823 C C . GLY A 1 104 ? -6.819 -3.506 37.913 1.00 45.59 104 GLY A C 1
ATOM 824 O O . GLY A 1 104 ? -7.150 -2.358 37.617 1.00 45.59 104 GLY A O 1
ATOM 825 N N . ASP A 1 105 ? -5.564 -3.878 38.158 1.00 53.72 105 ASP A N 1
ATOM 826 C CA . ASP A 1 105 ? -4.370 -3.035 38.356 1.00 53.72 105 ASP A CA 1
ATOM 827 C C . ASP A 1 105 ? -3.908 -2.271 37.091 1.00 53.72 105 ASP A C 1
ATOM 829 O O . ASP A 1 105 ? -2.727 -1.979 36.879 1.00 53.72 105 ASP A O 1
ATOM 833 N N . GLY A 1 106 ? -4.843 -1.949 36.197 1.00 53.66 106 GLY A N 1
ATOM 834 C CA . GLY A 1 106 ? -4.628 -1.167 34.993 1.00 53.66 106 GLY A CA 1
ATOM 835 C C . GLY A 1 106 ? -4.469 0.309 35.335 1.00 53.66 106 GLY A C 1
ATOM 836 O O . GLY A 1 106 ? -5.390 0.954 35.835 1.00 53.66 106 GLY A O 1
ATOM 837 N N . LYS A 1 107 ? -3.291 0.867 35.043 1.00 56.03 107 LYS A N 1
ATOM 838 C CA . LYS A 1 107 ? -2.968 2.288 35.240 1.00 56.03 107 LYS A CA 1
ATOM 839 C C . LYS A 1 107 ? -4.023 3.187 34.579 1.00 56.03 107 LYS A C 1
ATOM 841 O O . LYS A 1 107 ? -4.024 3.372 33.364 1.00 56.03 107 LYS A O 1
ATOM 846 N N . ILE A 1 108 ? -4.895 3.776 35.396 1.00 59.41 108 ILE A N 1
ATOM 847 C CA . ILE A 1 108 ? -5.927 4.725 34.961 1.00 59.41 108 ILE A CA 1
ATOM 848 C C . ILE A 1 108 ? -5.257 5.995 34.418 1.00 59.41 108 ILE A C 1
ATOM 850 O O . ILE A 1 108 ? -4.457 6.634 35.110 1.00 59.41 108 ILE A O 1
ATOM 854 N N . THR A 1 109 ? -5.608 6.394 33.194 1.00 60.47 109 THR A N 1
ATOM 855 C CA . THR A 1 109 ? -5.116 7.642 32.584 1.00 60.47 109 THR A CA 1
ATOM 856 C C . THR A 1 109 ? -5.654 8.882 33.316 1.00 60.47 109 THR A C 1
ATOM 858 O O . THR A 1 109 ? -6.740 8.860 33.898 1.00 60.47 109 THR A O 1
ATOM 861 N N . LYS A 1 110 ? -4.921 10.007 33.277 1.00 60.84 110 LYS A N 1
ATOM 862 C CA . LYS A 1 110 ? -5.322 11.267 33.946 1.00 60.84 110 LYS A CA 1
ATOM 863 C C . LYS A 1 110 ? -6.734 11.725 33.538 1.00 60.84 110 LYS A C 1
ATOM 865 O O . LYS A 1 110 ? -7.518 12.113 34.398 1.00 60.84 110 LYS A O 1
ATOM 870 N N . TYR A 1 111 ? -7.073 11.593 32.256 1.00 59.56 111 TYR A N 1
ATOM 871 C CA . TYR A 1 111 ? -8.392 11.939 31.716 1.00 59.56 111 TYR A CA 1
ATOM 872 C C . TYR A 1 111 ? -9.517 11.052 32.269 1.00 59.56 111 TYR A C 1
ATOM 874 O O . TYR A 1 111 ? -10.598 11.544 32.580 1.00 59.56 111 TYR A O 1
ATOM 882 N N . GLN A 1 112 ? -9.268 9.754 32.464 1.00 62.59 112 GLN A N 1
ATOM 883 C CA . GLN A 1 112 ? -10.256 8.843 33.054 1.00 62.59 112 GLN A CA 1
ATOM 884 C C . GLN A 1 112 ? -10.521 9.163 34.532 1.00 62.59 112 GLN A C 1
ATOM 886 O O . GLN A 1 112 ? -11.678 9.156 34.949 1.00 62.59 112 GLN A O 1
ATOM 891 N N . LYS A 1 113 ? -9.488 9.531 35.309 1.00 67.50 113 LYS A N 1
ATOM 892 C CA . LYS A 1 113 ? -9.663 10.009 36.697 1.00 67.50 113 LYS A CA 1
ATOM 893 C C . LYS A 1 113 ? -10.539 11.260 36.761 1.00 67.50 113 LYS A C 1
ATOM 895 O O . LYS A 1 113 ? -11.374 11.398 37.654 1.00 67.50 113 LYS A O 1
ATOM 900 N N . GLU A 1 114 ? -10.375 12.161 35.799 1.00 67.62 114 GLU A N 1
ATOM 901 C CA . GLU A 1 114 ? -11.173 13.382 35.720 1.00 67.62 114 GLU A CA 1
ATOM 902 C C . GLU A 1 114 ? -12.650 13.087 35.405 1.00 67.62 114 GLU A C 1
ATOM 904 O O . GLU A 1 114 ? -13.548 13.689 35.990 1.00 67.62 114 GLU A O 1
ATOM 909 N N . ILE A 1 115 ? -12.923 12.115 34.529 1.00 71.31 115 ILE A N 1
ATOM 910 C CA . ILE A 1 115 ? -14.294 11.681 34.222 1.00 71.31 115 ILE A CA 1
ATOM 911 C C . ILE A 1 115 ? -14.953 11.037 35.450 1.00 71.31 115 ILE A C 1
ATOM 913 O O . ILE A 1 115 ? -16.110 11.342 35.744 1.00 71.31 115 ILE A O 1
ATOM 917 N N . ILE A 1 116 ? -14.230 10.177 36.177 1.00 72.50 116 ILE A N 1
ATOM 918 C CA . ILE A 1 116 ? -14.733 9.522 37.396 1.00 72.50 116 ILE A CA 1
ATOM 919 C C . ILE A 1 116 ? -15.077 10.571 38.454 1.00 72.50 116 ILE A C 1
ATOM 921 O O . ILE A 1 116 ? -16.217 10.633 38.908 1.00 72.50 116 ILE A O 1
ATOM 925 N N . THR A 1 117 ? -14.139 11.467 38.764 1.00 69.88 117 THR A N 1
ATOM 926 C CA . THR A 1 117 ? -14.355 12.519 39.772 1.00 69.88 117 THR A CA 1
ATOM 927 C C . THR A 1 117 ? -15.498 13.465 39.396 1.00 69.88 117 THR A C 1
ATOM 929 O O . THR A 1 117 ? -16.270 13.876 40.262 1.00 69.88 117 THR A O 1
ATOM 932 N N . LYS A 1 118 ? -15.672 13.789 38.107 1.00 76.38 118 LYS A N 1
ATOM 933 C CA . LYS A 1 118 ? -16.827 14.568 37.629 1.00 76.38 118 LYS A CA 1
ATOM 934 C C . LYS A 1 118 ? -18.152 13.826 37.835 1.00 76.38 118 LYS A C 1
ATOM 936 O O . LYS A 1 118 ? -19.120 14.447 38.277 1.00 76.38 118 LYS A O 1
ATOM 941 N N . LYS A 1 119 ? -18.205 12.515 37.565 1.00 73.81 119 LYS A N 1
ATOM 942 C CA . LYS A 1 119 ? -19.407 11.692 37.790 1.00 73.81 119 LYS A CA 1
ATOM 943 C C . LYS A 1 119 ? -19.742 11.545 39.275 1.00 73.81 119 LYS A C 1
ATOM 945 O O . LYS A 1 119 ? -20.908 11.685 39.634 1.00 73.81 119 LYS A O 1
ATOM 950 N N . GLU A 1 120 ? -18.748 11.324 40.133 1.00 69.94 120 GLU A N 1
ATOM 951 C CA . GLU A 1 120 ? -18.937 11.237 41.589 1.00 69.94 120 GLU A CA 1
ATOM 952 C C . GLU A 1 120 ? -19.474 12.544 42.171 1.00 69.94 120 GLU A C 1
ATOM 954 O O . GLU A 1 120 ? -20.479 12.532 42.879 1.00 69.94 120 GLU A O 1
ATOM 959 N N . LYS A 1 121 ? -18.886 13.690 41.798 1.00 75.19 121 LYS A N 1
ATOM 960 C CA . LYS A 1 121 ? -19.393 15.009 42.209 1.00 75.19 121 LYS A CA 1
ATOM 961 C C . LYS A 1 121 ? -20.839 15.227 41.769 1.00 75.19 121 LYS A C 1
ATOM 963 O O . LYS A 1 121 ? -21.642 15.762 42.528 1.00 75.19 121 LYS A O 1
ATOM 968 N N . GLN A 1 122 ? -21.188 14.800 40.555 1.00 77.81 122 GLN A N 1
ATOM 969 C CA . GLN A 1 122 ? -22.557 14.914 40.056 1.00 77.81 122 GLN A CA 1
ATOM 970 C C . GLN A 1 122 ? -23.530 14.003 40.819 1.00 77.81 122 GLN A C 1
ATOM 972 O O . GLN A 1 122 ? -24.663 14.410 41.067 1.00 77.81 122 GLN A O 1
ATOM 977 N N . LYS A 1 123 ? -23.100 12.796 41.204 1.00 76.12 123 LYS A N 1
ATOM 978 C CA . LYS A 1 123 ? -23.900 11.871 42.015 1.00 76.12 123 LYS A CA 1
ATOM 979 C C . LYS A 1 123 ? -24.129 12.426 43.422 1.00 76.12 123 LYS A C 1
ATOM 981 O O . LYS A 1 123 ? -25.278 12.546 43.825 1.00 76.12 123 LYS A O 1
ATOM 986 N N . SER A 1 124 ? -23.066 12.871 44.091 1.00 69.56 124 SER A N 1
ATOM 987 C CA . SER A 1 124 ? -23.136 13.485 45.422 1.00 69.56 124 SER A CA 1
ATOM 988 C C . SER A 1 124 ? -24.031 14.729 45.435 1.00 69.56 124 SER A C 1
ATOM 990 O O . SER A 1 124 ? -24.844 14.896 46.338 1.00 69.56 124 SER A O 1
ATOM 992 N N . LYS A 1 125 ? -23.976 15.565 44.387 1.00 76.69 125 LYS A N 1
ATOM 993 C CA . LYS A 1 125 ? -24.889 16.709 44.263 1.00 76.69 125 LYS A CA 1
ATOM 994 C C . LYS A 1 125 ? -26.357 16.273 44.193 1.00 76.69 125 LYS A C 1
ATOM 996 O O . LYS A 1 125 ? -27.187 16.847 44.882 1.00 76.69 125 LYS A O 1
ATOM 1001 N N . ARG A 1 126 ? -26.674 15.240 43.403 1.00 77.75 126 ARG A N 1
ATOM 1002 C CA . ARG A 1 126 ? -28.045 14.703 43.309 1.00 77.75 126 ARG A CA 1
ATOM 1003 C C . ARG A 1 126 ? -28.515 14.085 44.624 1.00 77.75 126 ARG A C 1
ATOM 1005 O O . ARG A 1 126 ? -29.681 14.234 44.964 1.00 77.75 126 ARG A O 1
ATOM 1012 N N . GLU A 1 127 ? -27.633 13.395 45.339 1.00 77.44 127 GLU A N 1
ATOM 1013 C CA . GLU A 1 127 ? -27.930 12.823 46.658 1.00 77.44 127 GLU A CA 1
ATOM 1014 C C . GLU A 1 127 ? -28.242 13.931 47.673 1.00 77.44 127 GLU A C 1
ATOM 1016 O O . GLU A 1 127 ? -29.274 13.864 48.336 1.00 77.44 127 GLU A O 1
ATOM 1021 N N . ASN A 1 128 ? -27.442 15.001 47.707 1.00 75.00 128 ASN A N 1
ATOM 1022 C CA . ASN A 1 128 ? -27.704 16.164 48.557 1.00 75.00 128 ASN A CA 1
ATOM 1023 C C . ASN A 1 128 ? -29.000 16.887 48.171 1.00 75.00 128 ASN A C 1
ATOM 1025 O O . ASN A 1 128 ? -29.801 17.203 49.045 1.00 75.00 128 ASN A O 1
ATOM 1029 N N . ASP A 1 129 ? -29.244 17.112 46.878 1.00 77.94 129 ASP A N 1
ATOM 1030 C CA . ASP A 1 129 ? -30.478 17.746 46.402 1.00 77.94 129 ASP A CA 1
ATOM 1031 C C . ASP A 1 129 ? -31.711 16.904 46.772 1.00 77.94 129 ASP A C 1
ATOM 1033 O O . ASP A 1 129 ? -32.756 17.447 47.129 1.00 77.94 129 ASP A O 1
ATOM 1037 N N . ASN A 1 130 ? -31.601 15.573 46.713 1.00 79.81 130 ASN A N 1
ATOM 1038 C CA . ASN A 1 130 ? -32.666 14.665 47.130 1.00 79.81 130 ASN A CA 1
ATOM 1039 C C . ASN A 1 130 ? -32.879 14.691 48.648 1.00 79.81 130 ASN A C 1
ATOM 1041 O O . ASN A 1 130 ? -34.025 14.730 49.079 1.00 79.81 130 ASN A O 1
ATOM 1045 N N . MET A 1 131 ? -31.803 14.730 49.437 1.00 75.62 131 MET A N 1
ATOM 1046 C CA . MET A 1 131 ? -31.865 14.840 50.896 1.00 75.62 131 MET A CA 1
ATOM 1047 C C . MET A 1 131 ? -32.501 16.168 51.340 1.00 75.62 131 MET A C 1
ATOM 1049 O O . MET A 1 131 ? -33.372 16.195 52.204 1.00 75.62 131 MET A O 1
ATOM 1053 N N . ILE A 1 132 ? -32.127 17.285 50.712 1.00 77.56 132 ILE A N 1
ATOM 1054 C CA . ILE A 1 132 ? -32.737 18.596 50.980 1.00 77.56 132 ILE A CA 1
ATOM 1055 C C . ILE A 1 132 ? -34.228 18.569 50.624 1.00 77.56 132 ILE A C 1
ATOM 1057 O O . ILE A 1 132 ? -35.057 19.061 51.386 1.00 77.56 132 ILE A O 1
ATOM 1061 N N . LYS A 1 133 ? -34.592 17.947 49.496 1.00 78.50 133 LYS A N 1
ATOM 1062 C CA . LYS A 1 133 ? -35.998 17.777 49.107 1.00 78.50 133 LYS A CA 1
ATOM 1063 C C . LYS A 1 133 ? -36.785 16.916 50.087 1.00 78.50 133 LYS A C 1
ATOM 1065 O O . LYS A 1 133 ? -37.943 17.238 50.318 1.00 78.50 133 LYS A O 1
ATOM 1070 N N . THR A 1 134 ? -36.206 15.852 50.648 1.00 77.75 134 THR A N 1
ATOM 1071 C CA . THR A 1 134 ? -36.886 15.057 51.683 1.00 77.75 134 THR A CA 1
ATOM 1072 C C . THR A 1 134 ? -37.112 15.887 52.941 1.00 77.75 134 THR A C 1
ATOM 1074 O O . THR A 1 134 ? -38.251 15.990 53.376 1.00 77.75 134 THR A O 1
ATOM 1077 N N . TYR A 1 135 ? -36.096 16.609 53.429 1.00 69.56 135 TYR A N 1
ATOM 1078 C CA . TYR A 1 135 ? -36.246 17.491 54.595 1.00 69.56 135 TYR A CA 1
ATOM 1079 C C . TYR A 1 135 ? -37.278 18.608 54.385 1.00 69.56 135 TYR A C 1
ATOM 1081 O O . TYR A 1 135 ? -38.031 18.928 55.296 1.00 69.56 135 TYR A O 1
ATOM 1089 N N . MET A 1 136 ? -37.356 19.194 53.186 1.00 69.19 136 MET A N 1
ATOM 1090 C CA . MET A 1 136 ? -38.368 20.214 52.885 1.00 69.19 136 MET A CA 1
ATOM 1091 C C . MET A 1 136 ? -39.773 19.636 52.671 1.00 69.19 136 MET A C 1
ATOM 1093 O O . MET A 1 136 ? -40.757 20.335 52.896 1.00 69.19 136 MET A O 1
ATOM 1097 N N . LYS A 1 137 ? -39.883 18.382 52.217 1.00 69.56 137 LYS A N 1
ATOM 1098 C CA . LYS A 1 137 ? -41.166 17.700 51.996 1.00 69.56 137 LYS A CA 1
ATOM 1099 C C . LYS A 1 137 ? -41.779 17.190 53.299 1.00 69.56 137 LYS A C 1
ATOM 1101 O O . LYS A 1 137 ? -43.000 17.209 53.420 1.00 69.56 137 LYS A O 1
ATOM 1106 N N . ASP A 1 138 ? -40.943 16.790 54.251 1.00 61.78 138 ASP A N 1
ATOM 1107 C CA . ASP A 1 138 ? -41.376 16.323 55.571 1.00 61.78 138 ASP A CA 1
ATOM 1108 C C . ASP A 1 138 ? -41.755 17.478 56.516 1.00 61.78 138 ASP A C 1
ATOM 1110 O O . ASP A 1 138 ? -42.215 17.237 57.629 1.00 61.78 138 ASP A O 1
ATOM 1114 N N . GLY A 1 139 ? -41.654 18.727 56.040 1.00 48.12 139 GLY A N 1
ATOM 1115 C CA . GLY A 1 139 ? -42.002 19.924 56.791 1.00 48.12 139 GLY A CA 1
ATOM 1116 C C . GLY A 1 139 ? -41.003 20.201 57.911 1.00 48.12 139 GLY A C 1
ATOM 1117 O O . GLY A 1 139 ? -40.374 19.309 58.476 1.00 48.12 139 GLY A O 1
ATOM 1118 N N . ILE A 1 140 ? -40.844 21.474 58.248 1.00 52.88 140 ILE A N 1
ATOM 1119 C CA . ILE A 1 140 ? -40.221 21.858 59.508 1.00 52.88 140 ILE A CA 1
ATOM 1120 C C . ILE A 1 140 ? -41.114 21.260 60.604 1.00 52.88 140 ILE A C 1
ATOM 1122 O O . ILE A 1 140 ? -42.209 21.761 60.845 1.00 52.88 140 ILE A O 1
ATOM 1126 N N . VAL A 1 141 ? -40.686 20.163 61.234 1.00 46.84 141 VAL A N 1
ATOM 1127 C CA . VAL A 1 141 ? -41.170 19.805 62.571 1.00 46.84 141 VAL A CA 1
ATOM 1128 C C . VAL A 1 141 ? -40.539 20.825 63.514 1.00 46.84 141 VAL A C 1
ATOM 1130 O O . VAL A 1 141 ? -39.526 20.568 64.162 1.00 46.84 141 VAL A O 1
ATOM 1133 N N . GLU A 1 142 ? -41.090 22.035 63.504 1.00 46.69 142 GLU A N 1
ATOM 1134 C CA . GLU A 1 142 ? -41.088 22.877 64.689 1.00 46.69 142 GLU A CA 1
ATOM 1135 C C . GLU A 1 142 ? -41.892 22.111 65.752 1.00 46.69 142 GLU A C 1
ATOM 1137 O O . GLU A 1 142 ? -42.830 21.378 65.435 1.00 46.69 142 GLU A O 1
ATOM 1142 N N . ASP A 1 143 ? -41.468 22.243 67.005 1.00 46.84 143 ASP A N 1
ATOM 1143 C CA . ASP A 1 143 ? -42.163 21.765 68.207 1.00 46.84 143 ASP A CA 1
ATOM 1144 C C . ASP A 1 143 ? -41.884 20.336 68.686 1.00 46.84 143 ASP A C 1
ATOM 1146 O O . ASP A 1 143 ? -42.791 19.554 68.972 1.00 46.84 143 ASP A O 1
ATOM 1150 N N . LYS A 1 144 ? -40.606 20.026 68.942 1.00 42.94 144 LYS A N 1
ATOM 1151 C CA . LYS A 1 144 ? -40.257 19.057 70.004 1.00 42.94 144 LYS A CA 1
ATOM 1152 C C . LYS A 1 144 ? -39.137 19.470 70.963 1.00 42.94 144 LYS A C 1
ATOM 1154 O O . LYS A 1 144 ? -38.702 18.640 71.749 1.00 42.94 144 LYS A O 1
ATOM 1159 N N . TRP A 1 145 ? -38.723 20.737 70.951 1.00 44.50 145 TRP A N 1
ATOM 1160 C CA . TRP A 1 145 ? -37.779 21.277 71.944 1.00 44.50 145 TRP A CA 1
ATOM 1161 C C . TRP A 1 145 ? -38.378 22.363 72.854 1.00 44.50 145 TRP A C 1
ATOM 1163 O O . TRP A 1 145 ? -37.745 22.726 73.832 1.00 44.50 145 TRP A O 1
ATOM 1173 N N . GLU A 1 146 ? -39.614 22.826 72.616 1.00 42.03 146 GLU A N 1
ATOM 1174 C CA . GLU A 1 146 ? -40.296 23.794 73.505 1.00 42.03 146 GLU A CA 1
ATOM 1175 C C . GLU A 1 146 ? -41.367 23.171 74.428 1.00 42.03 146 GLU A C 1
ATOM 1177 O O . GLU A 1 146 ? -41.978 23.877 75.232 1.00 42.03 146 GLU A O 1
ATOM 1182 N N . GLN A 1 147 ? -41.615 21.855 74.357 1.00 43.97 147 GLN A N 1
ATOM 1183 C CA . GLN A 1 147 ? -42.596 21.190 75.235 1.00 43.97 147 GLN A CA 1
ATOM 1184 C C . GLN A 1 147 ? -42.014 20.634 76.544 1.00 43.97 147 GLN A C 1
ATOM 1186 O O . GLN A 1 147 ? -42.793 20.345 77.452 1.00 43.97 147 GLN A O 1
ATOM 1191 N N . GLU A 1 148 ? -40.691 20.510 76.682 1.00 43.75 148 GLU A N 1
ATOM 1192 C CA . GLU A 1 148 ? -40.079 20.086 77.954 1.00 43.75 148 GLU A CA 1
ATOM 1193 C C . GLU A 1 148 ? -39.920 21.274 78.926 1.00 43.75 148 GLU A C 1
ATOM 1195 O O . GLU A 1 148 ? -40.279 21.150 80.096 1.00 43.75 148 GLU A O 1
ATOM 1200 N N . ASP A 1 149 ? -39.590 22.473 78.432 1.00 45.84 149 ASP A N 1
ATOM 1201 C CA . ASP A 1 149 ? -39.376 23.662 79.279 1.00 45.84 149 ASP A CA 1
ATOM 1202 C C . ASP A 1 149 ? -40.659 24.273 79.881 1.00 45.84 149 ASP A C 1
ATOM 1204 O O . ASP A 1 149 ? -40.597 25.005 80.875 1.00 45.84 149 ASP A O 1
ATOM 1208 N N . LYS A 1 150 ? -41.843 24.000 79.308 1.00 43.06 150 LYS A N 1
ATOM 1209 C CA . LYS A 1 150 ? -43.127 24.454 79.884 1.00 43.06 150 LYS A CA 1
ATOM 1210 C C . LYS A 1 150 ? -43.693 23.504 80.936 1.00 43.06 150 LYS A C 1
ATOM 1212 O O . LYS A 1 150 ? -44.429 23.963 81.802 1.00 43.06 150 LYS A O 1
ATOM 1217 N N . LYS A 1 151 ? -43.332 22.217 80.906 1.00 46.28 151 LYS A N 1
ATOM 1218 C CA . LYS A 1 151 ? -43.788 21.249 81.916 1.00 46.28 151 LYS A CA 1
ATOM 1219 C C . LYS A 1 151 ? -43.037 21.398 83.237 1.00 46.28 151 LYS A C 1
ATOM 1221 O O . LYS A 1 151 ? -43.665 21.339 84.286 1.00 46.28 151 LYS A O 1
ATOM 1226 N N . GLU A 1 152 ? -41.736 21.691 83.192 1.00 46.62 152 GLU A N 1
ATOM 1227 C CA . GLU A 1 152 ? -40.953 21.937 84.413 1.00 46.62 152 GLU A CA 1
ATOM 1228 C C . GLU A 1 152 ? -41.298 23.271 85.092 1.00 46.62 152 GLU A C 1
ATOM 1230 O O . GLU A 1 152 ? -41.126 23.407 86.300 1.00 46.62 152 GLU A O 1
ATOM 1235 N N . ARG A 1 153 ? -41.826 24.261 84.357 1.00 45.56 153 ARG A N 1
ATOM 1236 C CA . ARG A 1 153 ? -42.173 25.569 84.939 1.00 45.56 153 ARG A CA 1
ATOM 1237 C C . ARG A 1 153 ? -43.561 25.610 85.593 1.00 45.56 153 ARG A C 1
ATOM 1239 O O . ARG A 1 153 ? -43.768 26.432 86.476 1.00 45.56 153 ARG A O 1
ATOM 1246 N N . GLU A 1 154 ? -44.481 24.719 85.218 1.00 49.38 154 GLU A N 1
ATOM 1247 C CA . GLU A 1 154 ? -45.800 24.598 85.869 1.00 49.38 154 GLU A CA 1
ATOM 1248 C C . GLU A 1 154 ? -45.790 23.661 87.095 1.00 49.38 154 GLU A C 1
ATOM 1250 O O . GLU A 1 154 ? -46.620 23.822 87.989 1.00 49.38 154 GLU A O 1
ATOM 1255 N N . GLU A 1 155 ? -44.831 22.731 87.206 1.00 47.25 155 GLU A N 1
ATOM 1256 C CA . GLU A 1 155 ? -44.701 21.859 88.390 1.00 47.25 155 GLU A CA 1
ATOM 1257 C C . GLU A 1 155 ? -44.103 22.570 89.618 1.00 47.25 155 GLU A C 1
ATOM 1259 O O . GLU A 1 155 ? -44.404 22.197 90.754 1.00 47.25 155 GLU A O 1
ATOM 1264 N N . VAL A 1 156 ? -43.299 23.622 89.423 1.00 48.44 156 VAL A N 1
ATOM 1265 C CA . VAL A 1 156 ? -42.663 24.357 90.534 1.00 48.44 156 VAL A CA 1
ATOM 1266 C C . VAL A 1 156 ? -43.639 25.323 91.220 1.00 48.44 156 VAL A C 1
ATOM 1268 O O . VAL A 1 156 ? -43.614 25.445 92.447 1.00 48.44 156 VAL A O 1
ATOM 1271 N N . ASP A 1 157 ? -44.556 25.947 90.473 1.00 47.06 157 ASP A N 1
ATOM 1272 C CA . ASP A 1 157 ? -45.542 26.882 91.040 1.00 47.06 157 ASP A CA 1
ATOM 1273 C C . ASP A 1 157 ? -46.681 26.169 91.794 1.00 47.06 157 ASP A C 1
ATOM 1275 O O . ASP A 1 157 ? -47.278 26.749 92.703 1.00 47.06 157 ASP A O 1
ATOM 1279 N N . TYR A 1 158 ? -46.952 24.890 91.498 1.00 50.19 158 TYR A N 1
ATOM 1280 C CA . TYR A 1 158 ? -47.962 24.104 92.223 1.00 50.19 158 TYR A CA 1
ATOM 1281 C C . TYR A 1 158 ? -47.469 23.596 93.592 1.00 50.19 158 TYR A C 1
ATOM 1283 O O . TYR A 1 158 ? -48.278 23.260 94.456 1.00 50.19 158 TYR A O 1
ATOM 1291 N N . TYR A 1 159 ? -46.151 23.558 93.824 1.00 51.88 159 TYR A N 1
ATOM 1292 C CA . TYR A 1 159 ? -45.574 23.053 95.078 1.00 51.88 159 TYR A CA 1
ATOM 1293 C C . TYR A 1 159 ? -45.348 24.140 96.145 1.00 51.88 159 TYR A C 1
ATOM 1295 O O . TYR A 1 159 ? -45.213 23.818 97.324 1.00 51.88 159 TYR A O 1
ATOM 1303 N N . TYR A 1 160 ? -45.355 25.424 95.769 1.00 53.09 160 TYR A N 1
ATOM 1304 C CA . TYR A 1 160 ? -45.143 26.546 96.700 1.00 53.09 160 TYR A CA 1
ATOM 1305 C C . TYR A 1 160 ? -46.422 27.253 97.171 1.00 53.09 160 TYR A C 1
ATOM 1307 O O . TYR A 1 160 ? -46.337 28.171 97.982 1.00 53.09 160 TYR A O 1
ATOM 1315 N N . SER A 1 161 ? -47.614 26.823 96.739 1.00 51.78 161 SER A N 1
ATOM 1316 C CA . SER A 1 161 ? -48.884 27.391 97.227 1.00 51.78 161 SER A CA 1
ATOM 1317 C C . SER A 1 161 ? -49.494 26.644 98.428 1.00 51.78 161 SER A C 1
ATOM 1319 O O . SER A 1 161 ? -50.642 26.913 98.779 1.00 51.78 161 SER A O 1
ATOM 1321 N N . TYR A 1 162 ? -48.772 25.691 99.031 1.00 51.31 162 TYR A N 1
ATOM 1322 C CA . TYR A 1 162 ? -49.254 24.849 100.142 1.00 51.31 162 TYR A CA 1
ATOM 1323 C C . TYR A 1 162 ? -48.289 24.759 101.342 1.00 51.31 162 TYR A C 1
ATOM 1325 O O . TYR A 1 162 ? -48.279 23.754 102.053 1.00 51.31 162 TYR A O 1
ATOM 1333 N N . TYR A 1 163 ? -47.527 25.823 101.610 1.00 45.22 163 TYR A N 1
ATOM 1334 C CA . TYR A 1 163 ? -46.889 26.056 102.913 1.00 45.22 163 TYR A CA 1
ATOM 1335 C C . TYR A 1 163 ? -47.053 27.505 103.363 1.00 45.22 163 TYR A C 1
ATOM 1337 O O . TYR A 1 163 ? -46.844 28.406 102.523 1.00 45.22 163 TYR A O 1
#

pLDDT: mean 74.92, std 18.34, range [42.03, 96.12]

Secondary structure (DSSP, 8-state):
-PPPSEEEEEEEEPPTTS-HHHHH-GGGTTTHHHHHHHTSEEEEE-SSS-EEEEEEETTSPPPPHHHHHHHHHHHHHHHHHHHHHHHHHHHHHHT--S---S-S-----HHHHHHHHHHHHHHHHHHHHHHHHHHHHS-----SSSSHHHHHHHHHHHHSS--

Sequence (163 aa):
MPSSQYAISDIILIPKHIKIGKLVGSNDCNLKPISERTNTLVCVNKTHPAKIEIKYNTNFPPPNINTINEAKDLVNKLIEEEGKRARLEKKKEENIPFVRDFGGDGKITKYQKEIITKKEKQKSKRENDNMIKTYMKDGIVEDKWEQEDKKEREEVDYYYSYY

Foldseek 3Di:
DPDDQKDFDDKAFQDPLFDVCVLQDDPSVLLVVLCVVLVWDWDWDVPVRIMITTIHGNVDPDGDPVSVVSSVVSSVVSSVVRVVVSVVVVVVVVPPCVDDDDDDPPPDDPVNVVVVVVVVVVVVVVVVVVVVVVDVVVPPPDDDPPVVVVVVVVVVVVVPVPD

Organism: Rhizophagus irregularis (strain DAOM 197198w) (NCBI:txid1432141)